Protein AF-A0A2T1A310-F1 (afdb_monomer_lite)

Sequence (152 aa):
MNAAGFGRITGWLLGAFLGAIVMINISQSLQFWELLLGIAGCSALGALAGHLIAPIVWRLVRPEVGASNPRPVPTRDLRPGQWLMMRDEGLSRAVQVTGLPEYVDGPLPSPTMEADQTISIPVSTGYPIVIPVDFEVTVIDLAEPVSFANTP

Radius of gyration: 24.57 Å; chains: 1; bounding box: 53×38×63 Å

Organism: NCBI:txid1629062

pLDDT: mean 83.12, std 13.18, range [35.59, 95.0]

Foldseek 3Di:
DDQLVVLLVVLLVVQLVVQLVVVVVVDVPDDPVNSVVSSNVSSNVRSVVRNVVRVVVCCVVPPDWDWDDWDWDFLQRDDFQWWFFDADPNDTDIKTQHDHWDWDQDDDDDPPDDRATWTWTQIPVRHTDIGGRRDITITIDTPDDDDDPDPD

Secondary structure (DSSP, 8-state):
--HHHHHHHHHHHHHHHHHHHHHHHH-TT--HHHHHHHHHHHHHHHHHHHHHHHHHHHHHHS----EEEEEEEEGGG--TTPEEEEEETTEEEEEEB-S--EEE--S---TTS----EEEE-BTTSS-EEEETT-EEEEEEESS--------

Structure (mmCIF, N/CA/C/O backbone):
data_AF-A0A2T1A310-F1
#
_entry.id   AF-A0A2T1A310-F1
#
loop_
_atom_site.group_PDB
_atom_site.id
_atom_site.type_symbol
_atom_site.label_atom_id
_atom_site.label_alt_id
_atom_site.label_comp_id
_atom_site.label_asym_id
_atom_site.label_entity_id
_atom_site.label_seq_id
_atom_site.pdbx_PDB_ins_code
_atom_site.Cartn_x
_atom_site.Cartn_y
_atom_site.Cartn_z
_atom_site.occupancy
_atom_site.B_iso_or_equiv
_atom_site.auth_seq_id
_atom_site.auth_comp_id
_atom_site.auth_asym_id
_atom_site.auth_atom_id
_atom_site.pdbx_PDB_model_num
ATOM 1 N N . MET A 1 1 ? -0.790 8.104 5.759 1.00 61.09 1 MET A N 1
ATOM 2 C CA . MET A 1 1 ? -1.369 7.597 7.029 1.00 61.09 1 MET A CA 1
ATOM 3 C C . MET A 1 1 ? -1.038 6.111 7.135 1.00 61.09 1 MET A C 1
ATOM 5 O O . MET A 1 1 ? -1.196 5.432 6.133 1.00 61.09 1 MET A O 1
ATOM 9 N N . ASN A 1 2 ? -0.511 5.614 8.261 1.00 76.06 2 ASN A N 1
ATOM 10 C CA . ASN A 1 2 ? -0.153 4.192 8.411 1.00 76.06 2 ASN A CA 1
ATOM 11 C C . ASN A 1 2 ? -1.376 3.338 8.811 1.00 76.06 2 ASN A C 1
ATOM 13 O O . ASN A 1 2 ? -2.351 3.864 9.354 1.00 76.06 2 ASN A O 1
ATOM 17 N N . ALA A 1 3 ? -1.320 2.025 8.562 1.00 79.50 3 ALA A N 1
ATOM 18 C CA . ALA A 1 3 ? -2.426 1.095 8.831 1.00 79.50 3 ALA A CA 1
ATOM 19 C C . ALA A 1 3 ? -2.918 1.157 10.287 1.00 79.50 3 ALA A C 1
ATOM 21 O O . ALA A 1 3 ? -4.117 1.167 10.553 1.00 79.50 3 ALA A O 1
ATOM 22 N N . ALA A 1 4 ? -1.987 1.288 11.232 1.00 79.81 4 ALA A N 1
ATOM 23 C CA . ALA A 1 4 ? -2.281 1.395 12.656 1.00 79.81 4 ALA A CA 1
ATOM 24 C C . ALA A 1 4 ? -3.026 2.697 13.024 1.00 79.81 4 ALA A C 1
ATOM 26 O O . ALA A 1 4 ? -3.897 2.695 13.894 1.00 79.81 4 ALA A O 1
ATOM 27 N N . GLY A 1 5 ? -2.703 3.814 12.361 1.00 82.50 5 GLY A N 1
ATOM 28 C CA . GLY A 1 5 ? -3.386 5.096 12.536 1.00 82.50 5 GLY A CA 1
ATOM 29 C C . GLY A 1 5 ? -4.800 5.085 11.957 1.00 82.50 5 GLY A C 1
ATOM 30 O O . GLY A 1 5 ? -5.730 5.543 12.619 1.00 82.50 5 GLY A O 1
ATOM 31 N N . PHE A 1 6 ? -4.975 4.492 10.772 1.00 86.25 6 PHE A N 1
ATOM 32 C CA . PHE A 1 6 ? -6.295 4.262 10.176 1.00 86.25 6 PHE A CA 1
ATOM 33 C C . PHE A 1 6 ? -7.166 3.354 11.059 1.00 86.25 6 PHE A C 1
ATOM 35 O O . PHE A 1 6 ? -8.316 3.687 11.353 1.00 86.25 6 PHE A O 1
ATOM 42 N N . GLY A 1 7 ? -6.595 2.246 11.541 1.00 86.75 7 GLY A N 1
ATOM 43 C CA . GLY A 1 7 ? -7.252 1.310 12.453 1.00 86.75 7 GLY A CA 1
ATOM 44 C C . GLY A 1 7 ? -7.724 1.956 13.746 1.00 86.75 7 GLY A C 1
ATOM 45 O O . GLY A 1 7 ? -8.833 1.704 14.201 1.00 86.75 7 GLY A O 1
ATOM 46 N N . ARG A 1 8 ? -6.916 2.852 14.318 1.00 88.94 8 ARG A N 1
ATOM 47 C CA . ARG A 1 8 ? -7.293 3.590 15.526 1.00 88.94 8 ARG A CA 1
ATOM 48 C C . ARG A 1 8 ? -8.503 4.500 15.297 1.00 88.94 8 ARG A C 1
ATOM 50 O O . ARG A 1 8 ? -9.399 4.517 16.131 1.00 88.94 8 ARG A O 1
ATOM 57 N N . ILE A 1 9 ? -8.538 5.248 14.189 1.00 89.94 9 ILE A N 1
ATOM 58 C CA . ILE A 1 9 ? -9.642 6.178 13.878 1.00 89.94 9 ILE A CA 1
ATOM 59 C C . ILE A 1 9 ? -10.937 5.406 13.611 1.00 89.94 9 ILE A C 1
ATOM 61 O O . ILE A 1 9 ? -11.978 5.710 14.190 1.00 89.94 9 ILE A O 1
ATOM 65 N N . THR A 1 10 ? -10.865 4.383 12.759 1.00 90.00 10 THR A N 1
ATOM 66 C CA . THR A 1 10 ? -12.020 3.531 12.442 1.00 90.00 10 THR A CA 1
ATOM 67 C C . THR A 1 10 ? -12.521 2.784 13.674 1.00 90.00 10 THR A C 1
ATOM 69 O O . THR A 1 10 ? -13.721 2.782 13.942 1.00 90.00 10 THR A O 1
ATOM 72 N N . GLY A 1 11 ? -11.609 2.232 14.475 1.00 91.56 11 GLY A N 1
ATOM 73 C CA . GLY A 1 11 ? -11.920 1.573 15.739 1.00 91.56 11 GLY A CA 1
ATOM 74 C C . GLY A 1 11 ? -12.566 2.504 16.765 1.00 91.56 11 GLY A C 1
ATOM 75 O O . GLY A 1 11 ? -13.517 2.101 17.429 1.00 91.56 11 GLY A O 1
ATOM 76 N N . TRP A 1 12 ? -12.112 3.758 16.862 1.00 92.88 12 TRP A N 1
ATOM 77 C CA . TRP A 1 12 ? -12.699 4.762 17.756 1.00 92.88 12 TRP A CA 1
ATOM 78 C C . TRP A 1 12 ? -14.170 5.040 17.420 1.00 92.88 12 TRP A C 1
ATOM 80 O O . TRP A 1 12 ? -15.028 4.989 18.306 1.00 92.88 12 TRP A O 1
ATOM 90 N N . LEU A 1 13 ? -14.470 5.269 16.135 1.00 93.50 13 LEU A N 1
ATOM 91 C CA . LEU A 1 13 ? -15.828 5.530 15.646 1.00 93.50 13 LEU A CA 1
ATOM 92 C C . LEU A 1 13 ? -16.735 4.306 15.798 1.00 93.50 13 LEU A C 1
ATOM 94 O O . LEU A 1 13 ? -17.849 4.417 16.310 1.00 93.50 13 LEU A O 1
ATOM 98 N N . LEU A 1 14 ? -16.250 3.132 15.388 1.00 94.12 14 LEU A N 1
ATOM 99 C CA . LEU A 1 14 ? -17.019 1.894 15.464 1.00 94.12 14 LEU A CA 1
ATOM 100 C C . LEU A 1 14 ? -17.301 1.501 16.919 1.00 94.12 14 LEU A C 1
ATOM 102 O O . LEU A 1 14 ? -18.423 1.123 17.242 1.00 94.12 14 LEU A O 1
ATOM 106 N N . GLY A 1 15 ? -16.312 1.640 17.805 1.00 94.06 15 GLY A N 1
ATOM 107 C CA . GLY A 1 15 ? -16.471 1.390 19.235 1.00 94.06 15 GLY A CA 1
ATOM 108 C C . GLY A 1 15 ? -17.495 2.323 19.883 1.00 94.06 15 GLY A C 1
ATOM 109 O O . GLY A 1 15 ? -18.321 1.862 20.665 1.00 94.06 15 GLY A O 1
ATOM 110 N N . ALA A 1 16 ? -17.505 3.610 19.518 1.00 93.19 16 ALA A N 1
ATOM 111 C CA . ALA A 1 16 ? -18.510 4.556 20.005 1.00 93.19 16 ALA A CA 1
ATOM 112 C C . ALA A 1 16 ? -19.924 4.184 19.527 1.00 93.19 16 ALA A C 1
ATOM 114 O O . ALA A 1 16 ? -20.863 4.165 20.321 1.00 93.19 16 ALA A O 1
ATOM 115 N N . PHE A 1 17 ? -20.066 3.847 18.241 1.00 95.00 17 PHE A N 1
ATOM 116 C CA . PHE A 1 17 ? -21.344 3.467 17.642 1.00 95.00 17 PHE A CA 1
ATOM 117 C C . PHE A 1 17 ? -21.911 2.177 18.250 1.00 95.00 17 PHE A C 1
ATOM 119 O O . PHE A 1 17 ? -23.053 2.155 18.706 1.00 95.00 17 PHE A O 1
ATOM 126 N N . LEU A 1 18 ? -21.098 1.118 18.319 1.00 93.06 18 LEU A N 1
ATOM 127 C CA . LEU A 1 18 ? -21.494 -0.150 18.932 1.00 93.06 18 LEU A CA 1
ATOM 128 C C . LEU A 1 18 ? -21.774 0.014 20.427 1.00 93.06 18 LEU A C 1
ATOM 130 O O . LEU A 1 18 ? -22.764 -0.521 20.918 1.00 93.06 18 LEU A O 1
ATOM 134 N N . GLY A 1 19 ? -20.953 0.793 21.136 1.00 91.38 19 GLY A N 1
ATOM 135 C CA . GLY A 1 19 ? -21.173 1.113 22.543 1.00 91.38 19 GLY A CA 1
ATOM 136 C C . GLY A 1 19 ? -22.516 1.798 22.775 1.00 91.38 19 GLY A C 1
ATOM 137 O O . GLY A 1 19 ? -23.257 1.396 23.667 1.00 91.38 19 GLY A O 1
ATOM 138 N N . ALA A 1 20 ? -22.881 2.770 21.935 1.00 91.00 20 ALA A N 1
ATOM 139 C CA . ALA A 1 20 ? -24.179 3.435 22.018 1.00 91.00 20 ALA A CA 1
ATOM 140 C C . ALA A 1 20 ? -25.341 2.452 21.803 1.00 91.00 20 ALA A C 1
ATOM 142 O O . ALA A 1 20 ? -26.280 2.435 22.598 1.00 91.00 20 ALA A O 1
ATOM 143 N N . ILE A 1 21 ? -25.257 1.592 20.779 1.00 92.00 21 ILE A N 1
ATOM 144 C CA . ILE A 1 21 ? -26.273 0.560 20.514 1.00 92.00 21 ILE A CA 1
ATOM 145 C C . ILE A 1 21 ? -26.415 -0.377 21.714 1.00 92.00 21 ILE A C 1
ATOM 147 O O . ILE A 1 21 ? -27.530 -0.613 22.177 1.00 92.00 21 ILE A O 1
ATOM 151 N N . VAL A 1 22 ? -25.304 -0.905 22.228 1.00 91.00 22 VAL A N 1
ATOM 152 C CA . VAL A 1 22 ? -25.304 -1.848 23.352 1.00 91.00 22 VAL A CA 1
ATOM 153 C C . VAL A 1 22 ? -25.910 -1.205 24.598 1.00 91.00 22 VAL A C 1
ATOM 155 O O . VAL A 1 22 ? -26.801 -1.790 25.205 1.00 91.00 22 VAL A O 1
ATOM 158 N N . MET A 1 23 ? -25.502 0.017 24.943 1.00 88.75 23 MET A N 1
ATOM 159 C CA . MET A 1 23 ? -26.000 0.722 26.128 1.00 88.75 23 MET A CA 1
ATOM 160 C C . MET A 1 23 ? -27.514 0.967 26.057 1.00 88.75 23 MET A C 1
ATOM 162 O O . MET A 1 23 ? -28.224 0.653 27.010 1.00 88.75 23 MET A O 1
ATOM 166 N N . ILE A 1 24 ? -28.028 1.428 24.910 1.00 87.75 24 ILE A N 1
ATOM 167 C CA . ILE A 1 24 ? -29.471 1.652 24.705 1.00 87.75 24 ILE A CA 1
ATOM 168 C C . ILE A 1 24 ? -30.272 0.344 24.823 1.00 87.75 24 ILE A C 1
ATOM 170 O O . ILE A 1 24 ? -31.408 0.355 25.295 1.00 87.75 24 ILE A O 1
ATOM 174 N N . ASN A 1 25 ? -29.690 -0.788 24.415 1.00 88.44 25 ASN A N 1
ATOM 175 C CA . ASN A 1 25 ? -30.343 -2.096 24.514 1.00 88.44 25 ASN A CA 1
ATOM 176 C C . ASN A 1 25 ? -30.278 -2.706 25.923 1.00 88.44 25 ASN A C 1
ATOM 178 O O . ASN A 1 25 ? -31.160 -3.482 26.279 1.00 88.44 25 ASN A O 1
ATOM 182 N N . ILE A 1 26 ? -29.261 -2.375 26.726 1.00 87.25 26 ILE A N 1
ATOM 183 C CA . ILE A 1 26 ? -29.116 -2.897 28.094 1.00 87.25 26 ILE A CA 1
ATOM 184 C C . ILE A 1 26 ? -30.106 -2.227 29.046 1.00 87.25 26 ILE A C 1
ATOM 186 O O . ILE A 1 26 ? -30.681 -2.897 29.904 1.00 87.25 26 ILE A O 1
ATOM 190 N N . SER A 1 27 ? -30.304 -0.912 28.930 1.00 83.25 27 SER A N 1
ATOM 191 C CA . SER A 1 27 ? -31.243 -0.202 29.794 1.00 83.25 27 SER A CA 1
ATOM 192 C C . SER A 1 27 ? -31.758 1.088 29.162 1.00 83.25 27 SER A C 1
ATOM 194 O O . SER A 1 27 ? -30.996 1.905 28.652 1.00 83.25 27 SER A O 1
ATOM 196 N N . GLN A 1 28 ? -33.071 1.304 29.277 1.00 77.94 28 GLN A N 1
ATOM 197 C CA . GLN A 1 28 ? -33.725 2.556 28.883 1.00 77.94 28 GLN A CA 1
ATOM 198 C C . GLN A 1 28 ? -33.617 3.655 29.951 1.00 77.94 28 GLN A C 1
ATOM 200 O O . GLN A 1 28 ? -33.994 4.794 29.693 1.00 77.94 28 GLN A O 1
ATOM 205 N N . SER A 1 29 ? -33.117 3.331 31.148 1.00 86.94 29 SER A N 1
ATOM 206 C CA . SER A 1 29 ? -33.039 4.256 32.284 1.00 86.94 29 SER A CA 1
ATOM 207 C C . SER A 1 29 ? -31.623 4.759 32.564 1.00 86.94 29 SER A C 1
ATOM 209 O O . SER A 1 29 ? -31.366 5.249 33.664 1.00 86.94 29 SER A O 1
ATOM 211 N N . LEU A 1 30 ? -30.693 4.595 31.619 1.00 84.12 30 LEU A N 1
ATOM 212 C CA . LEU A 1 30 ? -29.324 5.077 31.779 1.00 84.12 30 LEU A CA 1
ATOM 213 C C . LEU A 1 30 ? -29.311 6.592 31.948 1.00 84.12 30 LEU A C 1
ATOM 215 O O . LEU A 1 30 ? -29.897 7.333 31.154 1.00 84.12 30 LEU A O 1
ATOM 219 N N . GLN A 1 31 ? -28.596 7.056 32.966 1.00 92.12 31 GLN A N 1
ATOM 220 C CA . GLN A 1 31 ? -28.342 8.477 33.117 1.00 92.12 31 GLN A CA 1
ATOM 221 C C . GLN A 1 31 ? -27.385 8.952 32.023 1.00 92.12 31 GLN A C 1
ATOM 223 O O . GLN A 1 31 ? -26.536 8.204 31.533 1.00 92.12 31 GLN A O 1
ATOM 228 N N . PHE A 1 32 ? -27.480 10.235 31.672 1.00 88.81 32 PHE A N 1
ATOM 229 C CA . PHE A 1 32 ? -26.639 10.840 30.637 1.00 88.81 32 PHE A CA 1
ATOM 230 C C . PHE A 1 32 ? -25.140 10.546 30.835 1.00 88.81 32 PHE A C 1
ATOM 232 O O . PHE A 1 32 ? -24.450 10.178 29.886 1.00 88.81 32 PHE A O 1
ATOM 239 N N . TRP A 1 33 ? -24.641 10.651 32.070 1.00 91.81 33 TRP A N 1
ATOM 240 C CA . TRP A 1 33 ? -23.230 10.414 32.383 1.00 91.81 33 TRP A CA 1
ATOM 241 C C . TRP A 1 33 ? -22.808 8.951 32.237 1.00 91.81 33 TRP A C 1
ATOM 243 O O . TRP A 1 33 ? -21.697 8.687 31.787 1.00 91.81 33 TRP A O 1
ATOM 253 N N . GLU A 1 34 ? -23.687 8.004 32.560 1.00 90.56 34 GLU A N 1
ATOM 254 C CA . GLU A 1 34 ? -23.423 6.571 32.390 1.00 90.56 34 GLU A CA 1
ATOM 255 C C . GLU A 1 34 ? -23.336 6.216 30.906 1.00 90.56 34 GLU A C 1
ATOM 257 O O . GLU A 1 34 ? -22.423 5.509 30.482 1.00 90.56 34 GLU A O 1
ATOM 262 N N . LEU A 1 35 ? -24.244 6.775 30.102 1.00 90.06 35 LEU A N 1
ATOM 263 C CA . LEU A 1 35 ? -24.236 6.614 28.654 1.00 90.06 35 LEU A CA 1
ATOM 264 C C . LEU A 1 35 ? -22.967 7.220 28.036 1.00 90.06 35 LEU A C 1
ATOM 266 O O . LEU A 1 35 ? -22.304 6.567 27.231 1.00 90.06 35 LEU A O 1
ATOM 270 N N . LEU A 1 36 ? -22.582 8.430 28.455 1.00 91.94 36 LEU A N 1
ATOM 271 C CA . LEU A 1 36 ? -21.365 9.092 27.983 1.00 91.94 36 LEU A CA 1
ATOM 272 C C . LEU A 1 36 ? -20.105 8.284 28.327 1.00 91.94 36 LEU A C 1
ATOM 274 O O . LEU A 1 36 ? -19.269 8.051 27.454 1.00 91.94 36 LEU A O 1
ATOM 278 N N . LEU A 1 37 ? -19.974 7.834 29.579 1.00 93.69 37 LEU A N 1
ATOM 279 C CA . LEU A 1 37 ? -18.827 7.041 30.029 1.00 93.69 37 LEU A CA 1
ATOM 280 C C . LEU A 1 37 ? -18.774 5.674 29.340 1.00 93.69 37 LEU A C 1
ATOM 282 O O . LEU A 1 37 ? -17.695 5.238 28.940 1.00 93.69 37 LEU A O 1
ATOM 286 N N . GLY A 1 38 ? -19.923 5.024 29.138 1.00 92.31 38 GLY A N 1
ATOM 287 C CA . GLY A 1 38 ? -20.005 3.755 28.418 1.00 92.31 38 GLY A CA 1
ATOM 288 C C . GLY A 1 38 ? -19.578 3.884 26.957 1.00 92.31 38 GLY A C 1
ATOM 289 O O . GLY A 1 38 ? -18.759 3.093 26.485 1.00 92.31 38 GLY A O 1
ATOM 290 N N . ILE A 1 39 ? -20.057 4.915 26.253 1.00 93.12 39 ILE A N 1
ATOM 291 C CA . ILE A 1 39 ? -19.658 5.198 24.866 1.00 93.12 39 ILE A CA 1
ATOM 292 C C . ILE A 1 39 ? -18.165 5.526 24.793 1.00 93.12 39 ILE A C 1
ATOM 294 O O . ILE A 1 39 ? -17.464 4.972 23.947 1.00 93.12 39 ILE A O 1
ATOM 298 N N . ALA A 1 40 ? -17.657 6.375 25.690 1.00 93.56 40 ALA A N 1
ATOM 299 C CA . ALA A 1 40 ? -16.237 6.714 25.744 1.00 93.56 40 ALA A CA 1
ATOM 300 C C . ALA A 1 40 ? -15.361 5.474 25.998 1.00 93.56 40 ALA A C 1
ATOM 302 O O . ALA A 1 40 ? -14.348 5.285 25.322 1.00 93.56 40 ALA A O 1
ATOM 303 N N . GLY A 1 41 ? -15.780 4.591 26.911 1.00 94.31 41 GLY A N 1
ATOM 304 C CA . GLY A 1 41 ? -15.108 3.323 27.193 1.00 94.31 41 GLY A CA 1
ATOM 305 C C . GLY A 1 41 ? -15.090 2.385 25.984 1.00 94.31 41 GLY A C 1
ATOM 306 O O . GLY A 1 41 ? -14.026 1.910 25.584 1.00 94.31 41 GLY A O 1
ATOM 307 N N . CYS A 1 42 ? -16.242 2.171 25.343 1.00 94.38 42 CYS A N 1
ATOM 308 C CA . CYS A 1 42 ? -16.339 1.339 24.141 1.00 94.38 42 CYS A CA 1
ATOM 309 C C . CYS A 1 42 ? -15.524 1.920 22.979 1.00 94.38 42 CYS A C 1
ATOM 311 O O . CYS A 1 42 ? -14.897 1.181 22.224 1.00 94.38 42 CYS A O 1
ATOM 313 N N . SER A 1 43 ? -15.481 3.245 22.858 1.00 94.44 43 SER A N 1
ATOM 314 C CA . SER A 1 43 ? -14.689 3.949 21.854 1.00 94.44 43 SER A CA 1
ATOM 315 C C . SER A 1 43 ? -13.181 3.776 22.073 1.00 94.44 43 SER A C 1
ATOM 317 O O . SER A 1 43 ? -12.451 3.478 21.126 1.00 94.44 43 SER A O 1
ATOM 319 N N . ALA A 1 44 ? -12.704 3.867 23.318 1.00 94.62 44 ALA A N 1
ATOM 320 C CA . ALA A 1 44 ? -11.305 3.609 23.656 1.00 94.62 44 ALA A CA 1
ATOM 321 C C . ALA A 1 44 ? -10.909 2.145 23.391 1.00 94.62 44 ALA A C 1
ATOM 323 O O . ALA A 1 44 ? -9.866 1.886 22.787 1.00 94.62 44 ALA A O 1
ATOM 324 N N . LEU A 1 45 ? -11.765 1.191 23.779 1.00 93.94 45 LEU A N 1
ATOM 325 C CA . LEU A 1 45 ? -11.557 -0.232 23.499 1.00 93.94 45 LEU A CA 1
ATOM 326 C C . LEU A 1 45 ? -11.552 -0.518 21.994 1.00 93.94 45 LEU A C 1
ATOM 328 O O . LEU A 1 45 ? -10.675 -1.228 21.505 1.00 93.94 45 LEU A O 1
ATOM 332 N N . GLY A 1 46 ? -12.482 0.079 21.247 1.00 93.38 46 GLY A N 1
ATOM 333 C CA . GLY A 1 46 ? -12.539 -0.024 19.793 1.00 93.38 46 GLY A CA 1
ATOM 334 C C . GLY A 1 46 ? -11.284 0.535 19.126 1.00 93.38 46 GLY A C 1
ATOM 335 O O . GLY A 1 46 ? -10.729 -0.101 18.235 1.00 93.38 46 GLY A O 1
ATOM 336 N N . ALA A 1 47 ? -10.777 1.679 19.590 1.00 93.56 47 ALA A N 1
ATOM 337 C CA . ALA A 1 47 ? -9.537 2.271 19.091 1.00 93.56 47 ALA A CA 1
ATOM 338 C C . ALA A 1 47 ? -8.317 1.367 19.340 1.00 93.56 47 ALA A C 1
ATOM 340 O O . ALA A 1 47 ? -7.471 1.224 18.453 1.00 93.56 47 ALA A O 1
ATOM 341 N N . LEU A 1 48 ? -8.238 0.734 20.517 1.00 93.25 48 LEU A N 1
ATOM 342 C CA . LEU A 1 48 ? -7.190 -0.233 20.851 1.00 93.25 48 LEU A CA 1
ATOM 343 C C . LEU A 1 48 ? -7.283 -1.476 19.955 1.00 93.25 48 LEU A C 1
ATOM 345 O O . LEU A 1 48 ? -6.297 -1.858 19.328 1.00 93.25 48 LEU A O 1
ATOM 349 N N . ALA A 1 49 ? -8.473 -2.072 19.844 1.00 92.12 49 ALA A N 1
ATOM 350 C CA . ALA A 1 49 ? -8.705 -3.235 18.993 1.00 92.12 49 ALA A CA 1
ATOM 351 C C . ALA A 1 49 ? -8.376 -2.925 17.524 1.00 92.12 49 ALA A C 1
ATOM 353 O O . ALA A 1 49 ? -7.646 -3.674 16.880 1.00 92.12 49 ALA A O 1
ATOM 354 N N . GLY A 1 50 ? -8.834 -1.782 17.011 1.00 90.62 50 GLY A N 1
ATOM 355 C CA . GLY A 1 50 ? -8.543 -1.325 15.656 1.00 90.62 50 GLY A CA 1
ATOM 356 C C . GLY A 1 50 ? -7.052 -1.085 15.415 1.00 90.62 50 GLY A C 1
ATOM 357 O O . GLY A 1 50 ? -6.538 -1.465 14.368 1.00 90.62 50 GLY A O 1
ATOM 358 N N . HIS A 1 51 ? -6.324 -0.530 16.387 1.00 91.19 51 HIS A N 1
ATOM 359 C CA . HIS A 1 51 ? -4.872 -0.356 16.296 1.00 91.19 51 HIS A CA 1
ATOM 360 C C . HIS A 1 51 ? -4.121 -1.690 16.159 1.00 91.19 51 HIS A C 1
ATOM 362 O O . HIS A 1 51 ? -3.145 -1.762 15.414 1.00 91.19 51 HIS A O 1
ATOM 368 N N . LEU A 1 52 ? -4.583 -2.738 16.848 1.00 90.81 52 LEU A N 1
ATOM 369 C CA . LEU A 1 52 ? -3.956 -4.062 16.838 1.00 90.81 52 LEU A CA 1
ATOM 370 C C . LEU A 1 52 ? -4.355 -4.896 15.613 1.00 90.81 52 LEU A C 1
ATOM 372 O O . LEU A 1 52 ? -3.516 -5.573 15.024 1.00 90.81 52 LEU A O 1
ATOM 376 N N . ILE A 1 53 ? -5.628 -4.837 15.214 1.00 89.62 53 ILE A N 1
ATOM 377 C CA . ILE A 1 53 ? -6.187 -5.676 14.146 1.00 89.62 53 ILE A CA 1
ATOM 378 C C . ILE A 1 53 ? -5.922 -5.074 12.765 1.00 89.62 53 ILE A C 1
ATOM 380 O O . ILE A 1 53 ? -5.614 -5.810 11.828 1.00 89.62 53 ILE A O 1
ATOM 384 N N . ALA A 1 54 ? -6.006 -3.749 12.610 1.00 87.38 54 ALA A N 1
ATOM 385 C CA . ALA A 1 54 ? -5.880 -3.128 11.294 1.00 87.38 54 ALA A CA 1
ATOM 386 C C . ALA A 1 54 ? -4.544 -3.421 10.600 1.00 87.38 54 ALA A C 1
ATOM 388 O O . ALA A 1 54 ? -4.596 -3.703 9.411 1.00 87.38 54 ALA A O 1
ATOM 389 N N . PRO A 1 55 ? -3.369 -3.437 11.262 1.00 83.44 55 PRO A N 1
ATOM 390 C CA . PRO A 1 55 ? -2.122 -3.840 10.609 1.00 83.44 55 PRO A CA 1
ATOM 391 C C . PRO A 1 55 ? -2.153 -5.278 10.082 1.00 83.44 55 PRO A C 1
ATOM 393 O O . PRO A 1 55 ? -1.606 -5.549 9.017 1.00 83.44 55 PRO A O 1
ATOM 396 N N . ILE A 1 56 ? -2.809 -6.194 10.800 1.00 86.88 56 ILE A N 1
ATOM 397 C CA . ILE A 1 56 ? -2.936 -7.601 10.399 1.00 86.88 56 ILE A CA 1
ATOM 398 C C . ILE A 1 56 ? -3.807 -7.695 9.147 1.00 86.88 56 ILE A C 1
ATOM 400 O O . ILE A 1 56 ? -3.390 -8.263 8.142 1.00 86.88 56 ILE A O 1
ATOM 404 N N . VAL A 1 57 ? -4.988 -7.073 9.181 1.00 85.62 57 VAL A N 1
ATOM 405 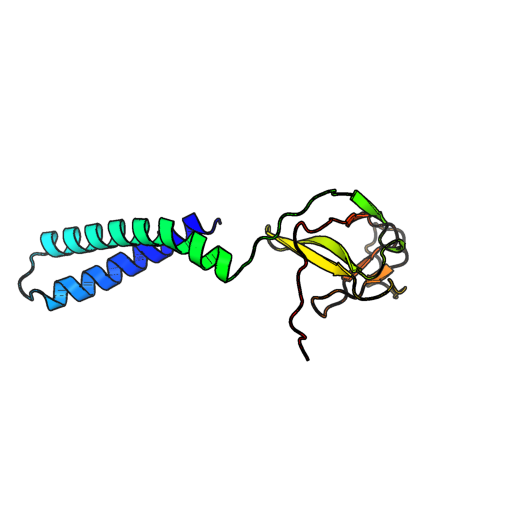C CA . VAL A 1 57 ? -5.901 -7.021 8.029 1.00 85.62 57 VAL A CA 1
ATOM 406 C C . VAL A 1 57 ? -5.245 -6.306 6.850 1.00 85.62 57 VAL A C 1
ATOM 408 O O . VAL A 1 57 ? -5.357 -6.751 5.712 1.00 85.62 57 VAL A O 1
ATOM 411 N N . TRP A 1 58 ? -4.505 -5.230 7.111 1.00 82.62 58 TRP A N 1
ATOM 412 C CA . TRP A 1 58 ? -3.805 -4.475 6.081 1.00 82.62 58 TRP A CA 1
ATOM 413 C C . TRP A 1 58 ? -2.760 -5.323 5.367 1.00 82.62 58 TRP A C 1
ATOM 415 O O . TRP A 1 58 ? -2.699 -5.265 4.149 1.00 82.62 58 TRP A O 1
ATOM 425 N N . ARG A 1 59 ? -2.005 -6.162 6.087 1.00 80.69 59 ARG A N 1
ATOM 426 C CA . ARG A 1 59 ? -1.055 -7.108 5.477 1.00 80.69 59 ARG A CA 1
ATOM 427 C C . ARG A 1 59 ? -1.738 -8.171 4.617 1.00 80.69 59 ARG A C 1
ATOM 429 O O . ARG A 1 59 ? -1.152 -8.605 3.634 1.00 80.69 59 ARG A O 1
ATOM 436 N N . LEU A 1 60 ? -2.962 -8.576 4.964 1.00 80.44 60 LEU A N 1
ATOM 437 C CA . LEU A 1 60 ? -3.745 -9.523 4.160 1.00 80.44 60 LEU A CA 1
ATOM 438 C C . LEU A 1 60 ? -4.272 -8.886 2.867 1.00 80.44 60 LEU A C 1
ATOM 440 O O . LEU A 1 60 ? -4.283 -9.530 1.825 1.00 80.44 60 LEU A O 1
ATOM 444 N N . VAL A 1 61 ? -4.713 -7.627 2.931 1.00 79.44 61 VAL A N 1
ATOM 445 C CA . VAL A 1 61 ? -5.297 -6.913 1.779 1.00 79.44 61 VAL A CA 1
ATOM 446 C C . VAL A 1 61 ? -4.223 -6.276 0.893 1.00 79.44 61 VAL A C 1
ATOM 448 O O . VAL A 1 61 ? -4.390 -6.180 -0.320 1.00 79.44 61 VAL A O 1
ATOM 451 N N . ARG A 1 62 ? -3.123 -5.818 1.491 1.00 75.12 62 ARG A N 1
ATOM 452 C CA . ARG A 1 62 ? -1.976 -5.201 0.821 1.00 75.12 62 ARG A CA 1
ATOM 453 C C . ARG A 1 62 ? -0.695 -5.898 1.276 1.00 75.12 62 ARG A C 1
ATOM 455 O O . ARG A 1 62 ? -0.050 -5.419 2.211 1.00 75.12 62 ARG A O 1
ATOM 462 N N . PRO A 1 63 ? -0.330 -7.014 0.627 1.00 74.00 63 PRO A N 1
ATOM 463 C CA . PRO A 1 63 ? 0.931 -7.684 0.894 1.00 74.00 63 PRO A CA 1
ATOM 464 C C . PRO A 1 63 ? 2.089 -6.717 0.647 1.00 74.00 63 PRO A C 1
ATOM 466 O O . PRO A 1 63 ? 2.224 -6.146 -0.436 1.00 74.00 63 PRO A O 1
ATOM 469 N N . GLU A 1 64 ? 2.912 -6.513 1.669 1.00 79.44 64 GLU A N 1
ATOM 470 C CA . GLU A 1 64 ? 4.168 -5.785 1.544 1.00 79.44 64 GLU A CA 1
ATOM 471 C C . GLU A 1 64 ? 5.259 -6.806 1.236 1.00 79.44 64 GLU A C 1
ATOM 473 O O . GLU A 1 64 ? 5.540 -7.682 2.053 1.00 79.44 64 GLU A O 1
ATOM 478 N N . VAL A 1 65 ? 5.859 -6.704 0.053 1.00 82.38 65 VAL A N 1
ATOM 479 C CA . VAL A 1 65 ? 6.984 -7.553 -0.344 1.00 82.38 65 VAL A CA 1
ATOM 480 C C . VAL A 1 65 ? 8.262 -6.753 -0.160 1.00 82.38 65 VAL A C 1
ATOM 482 O O . VAL A 1 65 ? 8.371 -5.622 -0.640 1.00 82.38 65 VAL A O 1
ATOM 485 N N . GLY A 1 66 ? 9.226 -7.330 0.556 1.00 83.12 66 GLY A N 1
ATOM 486 C CA . GLY A 1 66 ? 10.538 -6.717 0.722 1.00 83.12 66 GLY A CA 1
ATOM 487 C C . GLY A 1 66 ? 11.201 -6.484 -0.635 1.00 83.12 66 GLY A C 1
ATOM 488 O O . GLY A 1 66 ? 11.158 -7.351 -1.504 1.00 83.12 66 GLY A O 1
ATOM 489 N N . ALA A 1 67 ? 11.820 -5.320 -0.805 1.00 86.81 67 ALA A N 1
ATOM 490 C CA . ALA A 1 67 ? 12.599 -4.978 -1.988 1.00 86.81 67 ALA A CA 1
ATOM 491 C C . ALA A 1 67 ? 14.068 -4.786 -1.601 1.00 86.81 67 ALA A C 1
ATOM 493 O O . ALA A 1 67 ? 14.367 -4.196 -0.559 1.00 86.81 67 ALA A O 1
ATOM 494 N N . SER A 1 68 ? 14.982 -5.266 -2.436 1.00 88.81 68 SER A N 1
ATOM 495 C CA . SER A 1 68 ? 16.428 -5.138 -2.251 1.00 88.81 68 SER A CA 1
ATOM 496 C C . SER A 1 68 ? 17.114 -4.666 -3.538 1.00 88.81 68 SER A C 1
ATOM 498 O O . SER A 1 68 ? 16.483 -4.540 -4.589 1.00 88.81 68 SER A O 1
ATOM 500 N N . ASN A 1 69 ? 18.407 -4.347 -3.428 1.00 90.12 69 ASN A N 1
ATOM 501 C CA . ASN A 1 69 ? 19.280 -3.948 -4.539 1.00 90.12 69 ASN A CA 1
ATOM 502 C C . ASN A 1 69 ? 18.711 -2.836 -5.449 1.00 90.12 69 ASN A C 1
ATOM 504 O O . ASN A 1 69 ? 18.640 -3.029 -6.668 1.00 90.12 69 ASN A O 1
ATOM 508 N N . PRO A 1 70 ? 18.314 -1.671 -4.893 1.00 91.62 70 PRO A N 1
ATOM 509 C CA . PRO A 1 70 ? 17.851 -0.564 -5.715 1.00 91.62 70 PRO A CA 1
ATOM 510 C C . PRO A 1 70 ? 18.990 -0.088 -6.617 1.00 91.62 70 PRO A C 1
ATOM 512 O O . PRO A 1 70 ? 20.069 0.263 -6.136 1.00 91.62 70 PRO A O 1
ATOM 515 N N . ARG A 1 71 ? 18.746 -0.071 -7.925 1.00 92.69 71 ARG A N 1
ATOM 516 C CA . ARG A 1 71 ? 19.710 0.402 -8.920 1.00 92.69 71 ARG A CA 1
ATOM 517 C C . ARG A 1 71 ? 19.029 1.328 -9.928 1.00 92.69 71 ARG A C 1
ATOM 519 O O . ARG A 1 71 ? 17.928 0.997 -10.377 1.00 92.69 71 ARG A O 1
ATOM 526 N N . PRO A 1 72 ? 19.649 2.464 -10.284 1.00 92.44 72 PRO A N 1
ATOM 527 C CA . PRO A 1 72 ? 19.167 3.288 -11.379 1.00 92.44 72 PRO A CA 1
ATOM 528 C C . PRO A 1 72 ? 19.418 2.555 -12.698 1.00 92.44 72 PRO A C 1
ATOM 530 O O . PRO A 1 72 ? 20.500 2.005 -12.920 1.00 92.44 72 PRO A O 1
ATOM 533 N N . VAL A 1 73 ? 18.403 2.504 -13.553 1.00 90.94 73 VAL A N 1
ATOM 534 C CA . VAL A 1 73 ? 18.494 1.940 -14.901 1.00 90.94 73 VAL A CA 1
ATOM 535 C C . VAL A 1 73 ? 17.832 2.922 -15.866 1.00 90.94 73 VAL A C 1
ATOM 537 O O . VAL A 1 73 ? 16.697 3.333 -15.605 1.00 90.94 73 VAL A O 1
ATOM 540 N N . PRO A 1 74 ? 18.506 3.307 -16.964 1.00 89.31 74 PRO A N 1
ATOM 541 C CA . PRO A 1 74 ? 17.880 4.083 -18.026 1.00 89.31 74 PRO A CA 1
ATOM 542 C C . PRO A 1 74 ? 16.669 3.343 -18.586 1.00 89.31 74 PRO A C 1
ATOM 544 O O . PRO A 1 74 ? 16.703 2.126 -18.780 1.00 89.31 74 PRO A O 1
ATOM 547 N N . THR A 1 75 ? 15.595 4.063 -18.880 1.00 87.06 75 THR A N 1
ATOM 548 C CA . THR A 1 75 ? 14.328 3.461 -19.318 1.00 87.06 75 THR A CA 1
ATOM 549 C C . THR A 1 75 ? 14.464 2.635 -20.596 1.00 87.06 75 THR A C 1
ATOM 551 O O . THR A 1 75 ? 13.820 1.594 -20.716 1.00 87.06 75 THR A O 1
ATOM 554 N N . ARG A 1 76 ? 15.360 3.019 -21.513 1.00 85.88 76 ARG A N 1
ATOM 555 C CA . ARG A 1 76 ? 15.678 2.238 -22.725 1.00 85.88 76 ARG A CA 1
ATOM 556 C C . ARG A 1 76 ? 16.308 0.870 -22.463 1.00 85.88 76 ARG A C 1
ATOM 558 O O . ARG A 1 76 ? 16.185 -0.027 -23.288 1.00 85.88 76 ARG A O 1
ATOM 565 N N . ASP A 1 77 ? 16.986 0.718 -21.328 1.00 90.38 77 ASP A N 1
ATOM 566 C CA . ASP A 1 77 ? 17.722 -0.497 -20.970 1.00 90.38 77 ASP A CA 1
ATOM 567 C C . ASP A 1 77 ? 16.860 -1.473 -20.153 1.00 90.38 77 ASP A C 1
ATOM 569 O O . ASP A 1 77 ? 17.334 -2.534 -19.722 1.00 90.38 77 ASP A O 1
ATOM 573 N N . LEU A 1 78 ? 15.584 -1.129 -19.941 1.00 91.25 78 LEU A N 1
ATOM 574 C CA . LEU A 1 78 ? 14.634 -1.973 -19.238 1.00 91.25 78 LEU A CA 1
ATOM 575 C C . LEU A 1 78 ? 14.337 -3.253 -20.005 1.00 91.25 78 LEU A C 1
ATOM 577 O O . LEU A 1 78 ? 14.199 -3.284 -21.228 1.00 91.25 78 LEU A O 1
ATOM 581 N N . ARG A 1 79 ? 14.205 -4.337 -19.245 1.00 92.50 79 ARG A N 1
ATOM 582 C CA . ARG A 1 79 ? 13.944 -5.674 -19.771 1.00 92.50 79 ARG A CA 1
ATOM 583 C C . ARG A 1 79 ? 12.680 -6.262 -19.154 1.00 92.50 79 ARG A C 1
ATOM 585 O O . ARG A 1 79 ? 12.433 -6.039 -17.965 1.00 92.50 79 ARG A O 1
ATOM 592 N N . PRO A 1 80 ? 11.932 -7.083 -19.914 1.00 92.12 80 PRO A N 1
ATOM 593 C CA . PRO A 1 80 ? 10.833 -7.866 -19.370 1.00 92.12 80 PRO A CA 1
ATOM 594 C C . PRO A 1 80 ? 11.258 -8.648 -18.124 1.00 92.12 80 PRO A C 1
ATOM 596 O O . PRO A 1 80 ? 12.349 -9.219 -18.067 1.00 92.12 80 PRO A O 1
ATOM 599 N N . GLY A 1 81 ? 10.389 -8.659 -17.119 1.00 89.62 81 GLY A N 1
ATOM 600 C CA . GLY A 1 81 ? 10.601 -9.325 -15.839 1.00 89.62 81 GLY A CA 1
ATOM 601 C C . GLY A 1 81 ? 11.229 -8.452 -14.749 1.00 89.62 81 GLY A C 1
ATOM 602 O O . GLY A 1 81 ? 11.159 -8.833 -13.580 1.00 89.62 81 GLY A O 1
ATOM 603 N N . GLN A 1 82 ? 11.798 -7.289 -15.086 1.00 92.62 82 GLN A N 1
ATOM 604 C CA . GLN A 1 82 ? 12.352 -6.361 -14.095 1.00 92.62 82 GLN A CA 1
ATOM 605 C C . GLN A 1 82 ? 11.251 -5.669 -13.287 1.00 92.62 82 GLN A C 1
ATOM 607 O O . GLN A 1 82 ? 10.182 -5.363 -13.813 1.00 92.62 82 GLN A O 1
ATOM 612 N N . TRP A 1 83 ? 11.529 -5.394 -12.013 1.00 92.69 83 TRP A N 1
ATOM 613 C CA . TRP A 1 83 ? 10.608 -4.699 -11.120 1.00 92.69 83 TRP A CA 1
ATOM 614 C C . TRP A 1 83 ? 11.026 -3.249 -10.935 1.00 92.69 83 TRP A C 1
ATOM 616 O O . TRP A 1 83 ? 12.150 -2.966 -10.532 1.00 92.69 83 TRP A O 1
ATOM 626 N N . LEU A 1 84 ? 10.107 -2.335 -11.210 1.00 91.56 84 LEU A N 1
ATOM 627 C CA . LEU A 1 84 ? 10.284 -0.899 -11.065 1.00 91.56 84 LEU A CA 1
ATOM 628 C C . LEU A 1 84 ? 9.655 -0.442 -9.760 1.00 91.56 84 LEU A C 1
ATOM 630 O O . LEU A 1 84 ? 8.490 -0.743 -9.494 1.00 91.56 84 LEU A O 1
ATOM 634 N N . MET A 1 85 ? 10.395 0.329 -8.972 1.00 89.62 85 MET A N 1
ATOM 635 C CA . MET A 1 85 ? 9.830 1.041 -7.835 1.00 89.62 85 MET A CA 1
AT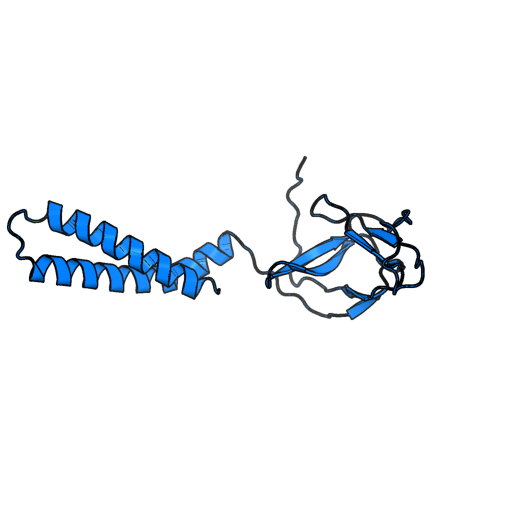OM 636 C C . MET A 1 85 ? 9.209 2.354 -8.316 1.00 89.62 85 MET A C 1
ATOM 638 O O . MET A 1 85 ? 9.915 3.278 -8.715 1.00 89.62 85 MET A O 1
ATOM 642 N N . MET A 1 86 ? 7.887 2.453 -8.229 1.00 83.38 86 MET A N 1
ATOM 643 C CA . MET A 1 86 ? 7.130 3.673 -8.487 1.00 83.38 86 MET A CA 1
ATOM 644 C C . MET A 1 86 ? 6.650 4.300 -7.188 1.00 83.38 86 MET A C 1
ATOM 646 O O . MET A 1 86 ? 6.387 3.611 -6.202 1.00 83.38 86 MET A O 1
ATOM 650 N N . ARG A 1 87 ? 6.498 5.624 -7.191 1.00 78.75 87 ARG A N 1
ATOM 651 C CA . ARG A 1 87 ? 5.904 6.362 -6.079 1.00 78.75 87 ARG A CA 1
ATOM 652 C C . ARG A 1 87 ? 4.599 6.988 -6.543 1.00 78.75 87 ARG A C 1
ATOM 654 O O . ARG A 1 87 ? 4.617 7.886 -7.373 1.00 78.75 87 ARG A O 1
ATOM 661 N N . ASP A 1 88 ? 3.495 6.520 -5.982 1.00 70.81 88 ASP A N 1
ATOM 662 C CA . ASP A 1 88 ? 2.141 6.952 -6.319 1.00 70.81 88 ASP A CA 1
ATOM 663 C C . ASP A 1 88 ? 1.407 7.376 -5.041 1.00 70.81 88 ASP A C 1
ATOM 665 O O . ASP A 1 88 ? 1.340 6.609 -4.079 1.00 70.81 88 ASP A O 1
ATOM 669 N N . GLU A 1 89 ? 0.932 8.623 -4.987 1.00 62.94 89 GLU A N 1
ATOM 670 C CA . GLU A 1 89 ? 0.237 9.214 -3.825 1.00 62.94 89 GLU A CA 1
ATOM 671 C C . GLU A 1 89 ? 0.968 9.034 -2.474 1.00 62.94 89 GLU A C 1
ATOM 673 O O . GLU A 1 89 ? 0.372 8.851 -1.411 1.00 62.94 89 GLU A O 1
ATOM 678 N N . GLY A 1 90 ? 2.305 9.067 -2.498 1.00 63.25 90 GLY A N 1
ATOM 679 C CA . GLY A 1 90 ? 3.133 8.870 -1.304 1.00 63.25 90 GLY A CA 1
ATOM 680 C C . GLY A 1 90 ? 3.299 7.408 -0.871 1.00 63.25 90 GLY A C 1
ATOM 681 O O . GLY A 1 90 ? 3.952 7.161 0.143 1.00 63.25 90 GLY A O 1
ATOM 682 N N . LEU A 1 91 ? 2.773 6.453 -1.640 1.00 65.94 91 LEU A N 1
ATOM 683 C CA . LEU A 1 91 ? 3.004 5.020 -1.488 1.00 65.94 91 LEU A CA 1
ATOM 684 C C . LEU A 1 91 ? 4.034 4.537 -2.511 1.00 65.94 91 LEU A C 1
ATOM 686 O O . LEU A 1 91 ? 3.935 4.831 -3.700 1.00 65.94 91 LEU A O 1
ATOM 690 N N . SER A 1 92 ? 5.006 3.759 -2.047 1.00 81.25 92 SER A N 1
ATOM 691 C CA . SER A 1 92 ? 5.931 3.047 -2.925 1.00 81.25 92 SER A CA 1
ATOM 692 C C . SER A 1 92 ? 5.271 1.757 -3.409 1.00 81.25 92 SER A C 1
ATOM 694 O O . SER A 1 92 ? 4.777 0.976 -2.594 1.00 81.25 92 SER A O 1
ATOM 696 N N . ARG A 1 93 ? 5.231 1.537 -4.721 1.00 83.75 93 ARG A N 1
ATOM 697 C CA . ARG A 1 93 ? 4.663 0.341 -5.352 1.00 83.75 93 ARG A CA 1
ATOM 698 C C . ARG A 1 93 ? 5.661 -0.242 -6.336 1.00 83.75 93 ARG A C 1
ATOM 700 O O . ARG A 1 93 ? 6.249 0.492 -7.122 1.00 83.75 93 ARG A O 1
ATOM 707 N N . ALA A 1 94 ? 5.810 -1.559 -6.312 1.00 88.25 94 ALA A N 1
ATOM 708 C CA . ALA A 1 94 ? 6.577 -2.279 -7.313 1.00 88.25 94 ALA A CA 1
ATOM 709 C C . ALA A 1 94 ? 5.668 -2.650 -8.495 1.00 88.25 94 ALA A C 1
ATOM 711 O O . ALA A 1 94 ? 4.589 -3.206 -8.285 1.00 88.25 94 ALA A O 1
ATOM 712 N N . VAL A 1 95 ? 6.098 -2.370 -9.723 1.00 90.12 95 VAL A N 1
ATOM 713 C CA . VAL A 1 95 ? 5.424 -2.813 -10.956 1.00 90.12 95 VAL A CA 1
ATOM 714 C C . VAL A 1 95 ? 6.400 -3.601 -11.813 1.00 90.12 95 VAL A C 1
ATOM 716 O O . VAL A 1 95 ? 7.577 -3.254 -11.875 1.00 90.12 95 VAL A O 1
ATOM 719 N N . GLN A 1 96 ? 5.943 -4.672 -12.455 1.00 92.44 96 GLN A N 1
ATOM 720 C CA . GLN A 1 96 ? 6.816 -5.480 -13.301 1.00 92.44 96 GLN A CA 1
ATOM 721 C C . GLN A 1 96 ? 6.742 -4.993 -14.746 1.00 92.44 96 GLN A C 1
ATOM 723 O O . GLN A 1 96 ? 5.649 -4.762 -15.256 1.00 92.44 96 GLN A O 1
ATOM 728 N N . VAL A 1 97 ? 7.888 -4.883 -15.411 1.00 92.31 97 VAL A N 1
ATOM 729 C CA . VAL A 1 97 ? 7.986 -4.676 -16.859 1.00 92.31 97 VAL A CA 1
ATOM 730 C C . VAL A 1 97 ? 7.540 -5.954 -17.568 1.00 92.31 97 VAL A C 1
ATOM 732 O O . VAL A 1 97 ? 8.129 -7.015 -17.360 1.00 92.31 97 VAL A O 1
ATOM 735 N N . THR A 1 98 ? 6.501 -5.877 -18.395 1.00 91.62 98 THR A N 1
ATOM 736 C CA . THR A 1 98 ? 5.930 -7.041 -19.097 1.00 91.62 98 THR A CA 1
ATOM 737 C C . THR A 1 98 ? 6.409 -7.159 -20.540 1.00 91.62 98 THR A C 1
ATOM 739 O O . THR A 1 98 ? 6.428 -8.261 -21.081 1.00 91.62 98 THR A O 1
ATOM 742 N N . GLY A 1 99 ? 6.840 -6.054 -21.149 1.00 89.75 99 GLY A N 1
ATOM 743 C CA . GLY A 1 99 ? 7.294 -5.992 -22.539 1.00 89.75 99 GLY A CA 1
ATOM 744 C C . GLY A 1 99 ? 8.565 -5.166 -22.708 1.00 89.75 99 GLY A C 1
ATOM 745 O O . GLY A 1 99 ? 9.070 -4.577 -21.754 1.00 89.75 99 GLY A O 1
ATOM 746 N N . LEU A 1 100 ? 9.109 -5.159 -23.924 1.00 91.00 100 LEU A N 1
ATOM 747 C CA . LEU A 1 100 ? 10.229 -4.281 -24.254 1.00 91.00 100 LEU A CA 1
ATOM 748 C C . LEU A 1 100 ? 9.734 -2.829 -24.354 1.00 91.00 100 LEU A C 1
ATOM 750 O O . LEU A 1 100 ? 8.596 -2.620 -24.775 1.00 91.00 100 LEU A O 1
ATOM 754 N N . PRO A 1 101 ? 10.557 -1.837 -23.979 1.00 89.19 101 PRO A N 1
ATOM 755 C CA . PRO A 1 101 ? 10.223 -0.443 -24.219 1.00 89.19 101 PRO A CA 1
ATOM 756 C C . PRO A 1 101 ? 10.103 -0.155 -25.719 1.00 89.19 101 PRO A C 1
ATOM 758 O O . PRO A 1 101 ? 10.970 -0.545 -26.503 1.00 89.19 101 PRO A O 1
ATOM 761 N N . GLU A 1 102 ? 9.048 0.551 -26.110 1.00 88.38 102 GLU A N 1
ATOM 762 C CA . GLU A 1 102 ? 8.786 0.935 -27.498 1.00 88.38 102 GLU A CA 1
ATOM 763 C C . GLU A 1 102 ? 8.822 2.452 -27.638 1.00 88.38 102 GLU A C 1
ATOM 765 O O . GLU A 1 102 ? 8.256 3.170 -26.817 1.00 88.38 102 GLU A O 1
ATOM 770 N N . TYR A 1 103 ? 9.469 2.955 -28.687 1.00 85.81 103 TYR A N 1
ATOM 771 C CA . TYR A 1 103 ? 9.462 4.384 -28.979 1.00 85.81 103 TYR A CA 1
ATOM 772 C C . TYR A 1 103 ? 8.059 4.840 -29.366 1.00 85.81 103 TYR A C 1
ATOM 774 O O . TYR A 1 103 ? 7.422 4.249 -30.238 1.00 85.81 103 TYR A O 1
ATOM 782 N N . VAL A 1 104 ? 7.599 5.911 -28.730 1.00 83.25 104 VAL A N 1
ATOM 783 C CA . VAL A 1 104 ? 6.309 6.532 -29.016 1.00 83.25 104 VAL A CA 1
ATOM 784 C C . VAL A 1 104 ? 6.486 8.028 -29.197 1.00 83.25 104 VAL A C 1
ATOM 786 O O . VAL A 1 104 ? 7.343 8.652 -28.566 1.00 83.25 104 VAL A O 1
ATOM 789 N N . ASP A 1 105 ? 5.642 8.610 -30.041 1.00 73.12 105 ASP A N 1
ATOM 790 C CA . ASP A 1 105 ? 5.545 10.058 -30.141 1.00 73.12 105 ASP A CA 1
ATOM 791 C C . ASP A 1 105 ? 5.015 10.588 -28.803 1.00 73.12 105 ASP A C 1
ATOM 793 O O . ASP A 1 105 ? 3.884 10.303 -28.397 1.00 73.12 105 ASP A O 1
ATOM 797 N N . GLY A 1 106 ? 5.878 11.289 -28.067 1.00 62.12 106 GLY A N 1
ATOM 798 C CA . GLY A 1 106 ? 5.549 11.802 -26.744 1.00 62.12 106 GLY A CA 1
ATOM 799 C C . GLY A 1 106 ? 4.400 12.816 -26.791 1.00 62.12 106 GLY A C 1
ATOM 800 O O . GLY A 1 106 ? 4.186 13.476 -27.814 1.00 62.12 106 GLY A O 1
ATOM 801 N N . PRO A 1 107 ? 3.657 13.003 -25.684 1.00 57.88 107 PRO A N 1
ATOM 802 C CA . PRO A 1 107 ? 2.812 14.182 -25.551 1.00 57.88 107 PRO A CA 1
ATOM 803 C C . PRO A 1 107 ? 3.705 15.423 -25.707 1.00 57.88 107 PRO A C 1
ATOM 805 O O . PRO A 1 107 ? 4.770 15.486 -25.098 1.00 57.88 107 PRO A O 1
ATOM 808 N N . LEU A 1 108 ? 3.287 16.348 -26.580 1.00 53.12 108 LEU A N 1
ATOM 809 C CA . LEU A 1 108 ? 4.025 17.531 -27.050 1.00 53.12 108 LEU A CA 1
ATOM 810 C C . LEU A 1 108 ? 5.031 18.105 -26.028 1.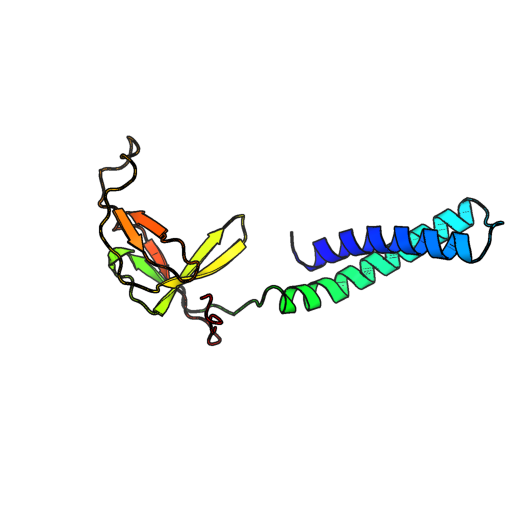00 53.12 108 LEU A C 1
ATOM 812 O O . LEU A 1 108 ? 4.681 18.267 -24.855 1.00 53.12 108 LEU A O 1
ATOM 816 N N . PRO A 1 109 ? 6.247 18.479 -26.470 1.00 51.31 109 PRO A N 1
ATOM 817 C CA . PRO A 1 109 ? 7.333 18.875 -25.584 1.00 51.31 109 PRO A CA 1
ATOM 818 C C . PRO A 1 109 ? 6.917 20.037 -24.680 1.00 51.31 109 PRO A C 1
ATOM 820 O O . PRO A 1 109 ? 6.458 21.086 -25.138 1.00 51.31 109 PRO A O 1
ATOM 823 N N . SER A 1 110 ? 7.108 19.852 -23.374 1.00 46.53 110 SER A N 1
ATOM 824 C CA . SER A 1 110 ? 7.136 20.963 -22.427 1.00 46.53 110 SER A CA 1
ATOM 825 C C . SER A 1 110 ? 8.263 21.919 -22.857 1.00 46.53 110 SER A C 1
ATOM 827 O O . SER A 1 110 ? 9.346 21.433 -23.184 1.00 46.53 110 SER A O 1
ATOM 829 N N . PRO A 1 111 ? 8.069 23.252 -22.870 1.00 51.88 111 PRO A N 1
ATOM 830 C CA . PRO A 1 111 ? 8.980 24.218 -23.508 1.00 51.88 111 PRO A CA 1
ATOM 831 C C . PRO A 1 111 ? 10.397 24.305 -22.907 1.00 51.88 111 PRO A C 1
ATOM 833 O O . PRO A 1 111 ? 11.199 25.124 -23.348 1.00 51.88 111 PRO A O 1
ATOM 836 N N . THR A 1 112 ? 10.709 23.493 -21.898 1.00 48.78 112 THR A N 1
ATOM 837 C CA . THR A 1 112 ? 11.991 23.452 -21.182 1.00 48.78 112 THR A CA 1
ATOM 838 C C . THR A 1 112 ? 12.747 22.127 -21.301 1.00 48.78 112 THR A C 1
ATOM 840 O O . THR A 1 112 ? 13.831 22.025 -20.734 1.00 48.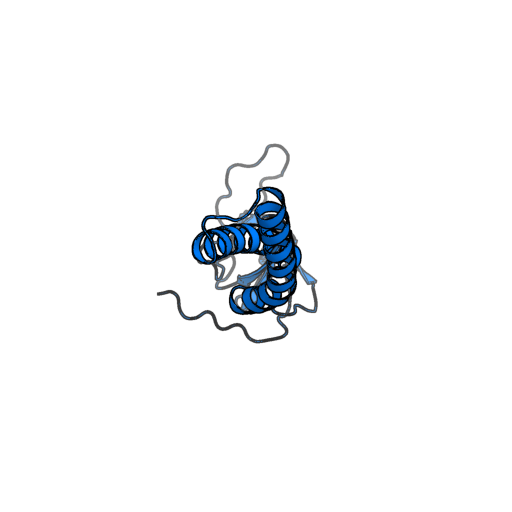78 112 THR A O 1
ATOM 843 N N . MET A 1 113 ? 12.225 21.127 -22.014 1.00 53.53 113 MET A N 1
ATOM 844 C CA . MET A 1 113 ? 12.958 19.892 -22.306 1.00 53.53 113 MET A CA 1
ATOM 845 C C . MET A 1 113 ? 13.160 19.796 -23.817 1.00 53.53 113 MET A C 1
ATOM 847 O O . MET A 1 113 ? 12.205 19.974 -24.577 1.00 53.53 113 MET A O 1
ATOM 851 N N . GLU A 1 114 ? 14.401 19.559 -24.253 1.00 51.66 114 GLU A N 1
ATOM 852 C CA . GLU A 1 114 ? 14.666 19.126 -25.628 1.00 51.66 114 GLU A CA 1
ATOM 853 C C . GLU A 1 114 ? 13.745 17.938 -25.939 1.00 51.66 114 GLU A C 1
ATOM 855 O O . GLU A 1 114 ? 13.327 17.221 -25.027 1.00 51.66 114 GLU A O 1
ATOM 860 N N . ALA A 1 115 ? 13.311 17.808 -27.195 1.00 52.66 115 ALA A N 1
ATOM 861 C CA . ALA A 1 115 ? 12.360 16.783 -27.616 1.00 52.66 115 ALA A CA 1
ATOM 862 C C . ALA A 1 115 ? 13.012 15.393 -27.532 1.00 52.66 115 ALA A C 1
ATOM 864 O O . ALA A 1 115 ? 13.381 14.794 -28.541 1.00 52.66 115 ALA A O 1
ATOM 865 N N . ASP A 1 116 ? 13.178 14.908 -26.309 1.00 59.69 116 ASP A N 1
ATOM 866 C CA . ASP A 1 116 ? 13.800 13.643 -26.011 1.00 59.69 116 ASP A CA 1
ATOM 867 C C . ASP A 1 116 ? 12.776 12.558 -26.283 1.00 59.69 116 ASP A C 1
ATOM 869 O O . ASP A 1 116 ? 11.632 12.577 -25.812 1.00 59.69 116 ASP A O 1
ATOM 873 N N . GLN A 1 117 ? 13.205 11.629 -27.126 1.00 74.62 117 GLN A N 1
ATOM 874 C CA . GLN A 1 117 ? 12.443 10.472 -27.550 1.00 74.62 117 GLN A CA 1
ATOM 875 C C . GLN A 1 117 ? 11.746 9.853 -26.335 1.00 74.62 117 GLN A C 1
ATOM 877 O O . GLN A 1 117 ? 12.358 9.599 -25.297 1.00 74.62 117 GLN A O 1
ATOM 882 N N . THR A 1 118 ? 10.436 9.668 -26.440 1.00 83.38 118 THR A N 1
ATOM 883 C CA . THR A 1 118 ? 9.637 9.080 -25.370 1.00 83.38 118 THR A CA 1
ATOM 884 C C . THR A 1 118 ? 9.509 7.587 -25.629 1.00 83.38 118 THR A C 1
ATOM 886 O O . THR A 1 118 ? 9.417 7.153 -26.779 1.00 83.38 118 THR A O 1
ATOM 889 N N . ILE A 1 119 ? 9.514 6.791 -24.564 1.00 86.69 119 ILE A N 1
ATOM 890 C CA . ILE A 1 119 ? 9.282 5.355 -24.654 1.00 86.69 119 ILE A CA 1
ATOM 891 C C . ILE A 1 119 ? 8.069 4.953 -23.824 1.00 86.69 119 ILE A C 1
ATOM 893 O O . ILE A 1 119 ? 7.806 5.500 -22.753 1.00 86.69 119 ILE A O 1
ATOM 897 N N . SER A 1 120 ? 7.329 3.987 -24.348 1.00 89.19 120 SER A N 1
ATOM 898 C CA . SER A 1 120 ? 6.208 3.320 -23.711 1.00 89.19 120 SER A CA 1
ATOM 899 C C . SER A 1 120 ? 6.690 1.986 -23.160 1.00 89.19 120 SER A C 1
ATOM 901 O O . SER A 1 120 ? 7.246 1.169 -23.893 1.00 89.19 120 SER A O 1
ATOM 903 N N . ILE A 1 121 ? 6.512 1.769 -21.862 1.00 91.25 121 ILE A N 1
ATOM 904 C CA . ILE A 1 121 ? 6.949 0.568 -21.153 1.00 91.25 121 ILE A CA 1
ATOM 905 C C . ILE A 1 121 ? 5.695 -0.203 -20.734 1.00 91.25 121 ILE A C 1
ATOM 907 O O . ILE A 1 121 ? 4.984 0.242 -19.824 1.00 91.25 121 ILE A O 1
ATOM 911 N N . PRO A 1 122 ? 5.403 -1.357 -21.357 1.00 90.81 122 PRO A N 1
ATOM 912 C CA . PRO A 1 122 ? 4.335 -2.233 -20.902 1.00 90.81 122 PRO A CA 1
ATOM 913 C C . PRO A 1 122 ? 4.645 -2.741 -19.490 1.00 90.81 122 PRO A C 1
ATOM 915 O O . PRO A 1 122 ? 5.735 -3.263 -19.233 1.00 90.81 122 PRO A O 1
ATOM 918 N N . VAL A 1 123 ? 3.692 -2.592 -18.568 1.00 91.56 123 VAL A N 1
ATOM 919 C CA . VAL A 1 123 ? 3.834 -3.028 -17.173 1.00 91.56 123 VAL A CA 1
ATOM 920 C C . VAL A 1 123 ? 2.647 -3.860 -16.698 1.00 91.56 123 VAL A C 1
ATOM 922 O O . VAL A 1 123 ? 1.573 -3.863 -17.300 1.00 91.56 123 VAL A O 1
ATOM 925 N N . SER A 1 124 ? 2.831 -4.562 -15.581 1.00 87.75 124 SER A N 1
ATOM 926 C CA . SER A 1 124 ? 1.864 -5.513 -15.021 1.00 87.75 124 SER A CA 1
ATOM 927 C C . SER A 1 124 ? 0.537 -4.904 -14.559 1.00 87.75 124 SER A C 1
ATOM 929 O O . SER A 1 124 ? -0.411 -5.639 -14.308 1.00 87.75 124 SER A O 1
ATOM 931 N N . THR A 1 125 ? 0.432 -3.576 -14.465 1.00 84.25 125 THR A N 1
ATOM 932 C CA . THR A 1 125 ? -0.828 -2.880 -14.155 1.00 84.25 125 THR A CA 1
ATOM 933 C C . THR A 1 125 ? -1.784 -2.807 -15.349 1.00 84.25 125 THR A C 1
ATOM 935 O O . THR A 1 125 ? -2.913 -2.353 -15.183 1.00 84.25 125 THR A O 1
ATOM 938 N N . GLY A 1 126 ? -1.342 -3.206 -16.548 1.00 83.62 126 GLY A N 1
ATOM 939 C CA . GLY A 1 126 ? -2.112 -3.116 -17.792 1.00 83.62 126 GLY A CA 1
ATOM 940 C C . GLY A 1 126 ? -2.093 -1.731 -18.447 1.00 83.62 126 GLY A C 1
ATOM 941 O O . GLY A 1 126 ? -2.505 -1.600 -19.596 1.00 83.62 126 GLY A O 1
ATOM 942 N N . TYR A 1 127 ? -1.570 -0.712 -17.760 1.00 85.94 127 TYR A N 1
ATOM 943 C CA . TYR A 1 127 ? -1.407 0.640 -18.294 1.00 85.94 127 TYR A CA 1
ATOM 944 C C . TYR A 1 127 ? 0.076 0.907 -18.547 1.00 85.94 127 TYR A C 1
ATOM 946 O O . TYR A 1 127 ? 0.843 0.905 -17.582 1.00 85.94 127 TYR A O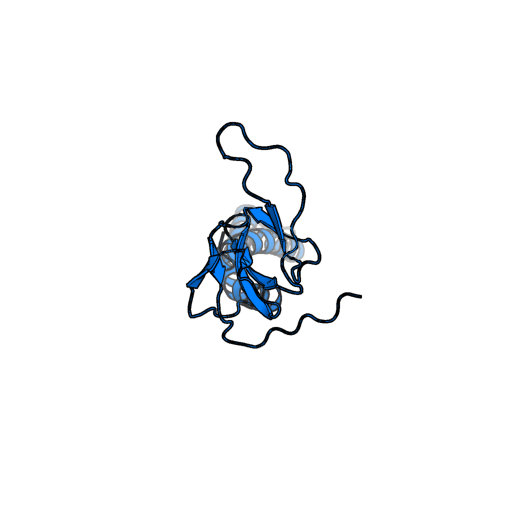 1
ATOM 954 N N . PRO A 1 128 ? 0.504 1.127 -19.802 1.00 87.31 128 PRO A N 1
ATOM 955 C CA . PRO A 1 128 ? 1.907 1.372 -20.092 1.00 87.31 128 PRO A CA 1
ATOM 956 C C . PRO A 1 128 ? 2.377 2.691 -19.472 1.00 87.31 128 PRO A C 1
ATOM 958 O O . PRO A 1 128 ? 1.633 3.671 -19.402 1.00 87.31 128 PRO A O 1
ATOM 961 N N . ILE A 1 129 ? 3.632 2.713 -19.034 1.00 87.94 129 ILE A N 1
ATOM 962 C CA . ILE A 1 129 ? 4.287 3.915 -18.518 1.00 87.94 129 ILE A CA 1
ATOM 963 C C . ILE A 1 129 ? 4.962 4.622 -19.688 1.00 87.94 129 ILE A C 1
ATOM 965 O O . ILE A 1 129 ? 5.758 4.009 -20.390 1.00 87.94 129 ILE A O 1
ATOM 969 N N . VAL A 1 130 ? 4.671 5.908 -19.875 1.00 87.81 130 VAL A N 1
ATOM 970 C CA . VAL A 1 130 ? 5.220 6.716 -20.970 1.00 87.81 130 VAL A CA 1
ATOM 971 C C . VAL A 1 130 ? 6.147 7.776 -20.386 1.00 87.81 130 VAL A C 1
ATOM 973 O O . VAL A 1 130 ? 5.685 8.675 -19.685 1.00 87.81 130 VAL A O 1
ATOM 976 N N . ILE A 1 131 ? 7.451 7.643 -20.628 1.00 87.12 131 ILE A N 1
ATOM 977 C CA . ILE A 1 131 ? 8.499 8.489 -20.030 1.00 87.12 131 ILE A CA 1
ATOM 978 C C . ILE A 1 131 ? 9.674 8.713 -20.997 1.00 87.12 131 ILE A C 1
ATOM 980 O O . ILE A 1 131 ? 9.824 7.948 -21.952 1.00 87.12 131 ILE A O 1
ATOM 984 N N . PRO A 1 132 ? 10.511 9.748 -20.781 1.00 86.50 132 PRO A N 1
ATOM 985 C CA . PRO A 1 132 ? 11.689 9.997 -21.614 1.00 86.50 132 PRO A CA 1
ATOM 986 C C . PRO A 1 132 ? 12.670 8.816 -21.621 1.00 86.50 132 PRO A C 1
ATOM 988 O O . PRO A 1 132 ? 12.812 8.115 -20.616 1.00 86.50 132 PRO A O 1
ATOM 991 N N . VAL A 1 133 ? 13.363 8.623 -22.746 1.00 83.06 133 VAL A N 1
ATOM 992 C CA . VAL A 1 133 ? 14.284 7.499 -23.015 1.00 83.06 133 VAL A CA 1
ATOM 993 C C . VAL A 1 133 ? 15.507 7.434 -22.087 1.00 83.06 133 VAL A C 1
ATOM 995 O O . VAL A 1 133 ? 16.014 6.347 -21.805 1.00 83.06 133 VAL A O 1
ATOM 998 N N . ASP A 1 134 ? 15.974 8.587 -21.609 1.00 83.19 134 ASP A N 1
ATOM 999 C CA . ASP A 1 134 ? 17.131 8.707 -20.713 1.00 83.19 134 ASP A CA 1
ATOM 1000 C C . ASP A 1 134 ? 16.713 8.983 -19.259 1.00 83.19 134 ASP A C 1
ATOM 1002 O O . ASP A 1 134 ? 17.544 9.292 -18.405 1.00 83.19 134 ASP A O 1
ATOM 1006 N N . PHE A 1 135 ? 15.419 8.857 -18.948 1.00 85.31 135 PHE A N 1
ATOM 1007 C CA . PHE A 1 135 ? 14.955 8.947 -17.570 1.00 85.31 135 PHE A CA 1
ATOM 1008 C C . PHE A 1 135 ? 15.486 7.749 -16.770 1.00 85.31 135 PHE A C 1
ATOM 1010 O O . PHE A 1 135 ? 15.402 6.605 -17.215 1.00 85.31 135 PHE A O 1
ATOM 1017 N N . GLU A 1 136 ? 16.035 7.989 -15.581 1.00 88.75 136 GLU A N 1
ATOM 1018 C CA . GLU A 1 136 ? 16.494 6.912 -14.705 1.00 88.75 136 GLU A CA 1
ATOM 1019 C C . GLU A 1 136 ? 15.342 6.415 -13.832 1.00 88.75 136 GLU A C 1
ATOM 1021 O O . GLU A 1 136 ? 14.770 7.159 -13.032 1.00 88.75 136 GLU A O 1
ATOM 1026 N N . VAL A 1 137 ? 15.019 5.128 -13.952 1.00 88.31 137 VAL A N 1
ATOM 1027 C CA . VAL A 1 137 ? 14.065 4.458 -13.065 1.00 88.31 137 VAL A CA 1
ATOM 1028 C C . VAL A 1 137 ? 14.788 3.556 -12.078 1.00 88.31 137 VAL A C 1
ATOM 1030 O O . VAL A 1 137 ? 15.809 2.941 -12.383 1.00 88.31 137 VAL A O 1
ATOM 1033 N N . THR A 1 138 ? 14.232 3.440 -10.876 1.00 91.81 138 THR A N 1
ATOM 1034 C CA . THR A 1 138 ? 14.775 2.548 -9.852 1.00 91.81 138 THR A CA 1
ATOM 1035 C C . THR A 1 138 ? 14.265 1.134 -10.081 1.00 91.81 138 THR A C 1
ATOM 1037 O O . THR A 1 138 ? 13.100 0.836 -9.808 1.00 91.81 138 THR A O 1
ATOM 1040 N N . VAL A 1 139 ? 15.151 0.251 -10.534 1.00 92.38 139 VAL A N 1
ATOM 1041 C CA . VAL A 1 139 ? 14.896 -1.189 -10.588 1.00 92.38 139 VAL A CA 1
ATOM 1042 C C . VAL A 1 139 ? 15.236 -1.806 -9.235 1.00 92.38 139 VAL A C 1
ATOM 1044 O O . VAL A 1 139 ? 16.243 -1.457 -8.616 1.00 92.38 139 VAL A O 1
ATOM 1047 N N . ILE A 1 140 ? 14.394 -2.725 -8.782 1.00 93.62 140 ILE A N 1
ATOM 1048 C CA . ILE A 1 140 ? 14.522 -3.445 -7.516 1.00 93.62 140 ILE A CA 1
ATOM 1049 C C . ILE A 1 140 ? 14.431 -4.951 -7.750 1.00 93.62 140 ILE A C 1
ATOM 1051 O O . ILE A 1 140 ? 13.876 -5.404 -8.752 1.00 93.62 140 ILE A O 1
ATOM 1055 N N . ASP A 1 141 ? 14.924 -5.722 -6.790 1.00 91.00 141 ASP A N 1
ATOM 1056 C CA . ASP A 1 141 ? 14.681 -7.157 -6.715 1.00 91.00 141 ASP A CA 1
ATOM 1057 C C . ASP A 1 141 ? 13.670 -7.418 -5.588 1.00 91.00 141 ASP A C 1
ATOM 1059 O O . ASP A 1 141 ? 13.781 -6.850 -4.498 1.00 91.00 141 ASP A O 1
ATOM 1063 N N . LEU A 1 142 ? 12.656 -8.248 -5.841 1.00 88.00 142 LEU A N 1
ATOM 1064 C CA . LEU A 1 142 ? 11.696 -8.642 -4.809 1.00 88.00 142 LEU A CA 1
ATOM 1065 C C . LEU A 1 142 ? 12.247 -9.812 -3.990 1.00 88.00 142 LEU A C 1
ATOM 1067 O O . LEU A 1 142 ? 12.810 -10.755 -4.543 1.00 88.00 142 LEU A O 1
ATOM 1071 N N . ALA A 1 143 ? 12.052 -9.766 -2.673 1.00 85.00 143 ALA A N 1
ATOM 1072 C CA . ALA A 1 143 ? 12.472 -10.820 -1.750 1.00 85.00 143 ALA A CA 1
ATOM 1073 C C . ALA A 1 143 ? 11.692 -12.131 -1.947 1.00 85.00 143 ALA A C 1
ATOM 1075 O O . ALA A 1 143 ? 12.193 -13.205 -1.623 1.00 85.00 143 ALA A O 1
ATOM 1076 N N . GLU A 1 144 ? 10.475 -12.039 -2.483 1.00 82.31 144 GLU A N 1
ATOM 1077 C CA . GLU A 1 144 ? 9.590 -13.172 -2.730 1.00 82.31 144 GLU A CA 1
ATOM 1078 C C . GLU A 1 144 ? 9.008 -13.092 -4.150 1.00 82.31 144 GLU A C 1
ATOM 1080 O O . GLU A 1 144 ? 8.754 -11.990 -4.653 1.00 82.31 144 GLU A O 1
ATOM 1085 N N . PRO A 1 145 ? 8.783 -14.238 -4.818 1.00 77.56 145 PRO A N 1
ATOM 1086 C CA . PRO A 1 145 ? 8.144 -14.261 -6.124 1.00 77.56 145 PRO A CA 1
ATOM 1087 C C . PRO A 1 145 ? 6.676 -13.845 -6.000 1.00 77.56 145 PRO A C 1
ATOM 1089 O O . PRO A 1 145 ? 5.887 -14.479 -5.302 1.00 77.56 145 PRO A O 1
ATOM 1092 N N . VAL A 1 146 ? 6.292 -12.798 -6.726 1.00 74.94 146 VAL A N 1
ATOM 1093 C CA . VAL A 1 146 ? 4.901 -12.344 -6.809 1.00 74.94 146 VAL A CA 1
ATOM 1094 C C . VAL A 1 146 ? 4.274 -12.935 -8.064 1.00 74.94 146 VAL A C 1
ATOM 1096 O O . VAL A 1 146 ? 4.684 -12.622 -9.180 1.00 74.94 146 VAL A O 1
ATOM 1099 N N . SER A 1 147 ? 3.281 -13.806 -7.885 1.00 68.06 147 SER A N 1
ATOM 1100 C CA . SER A 1 1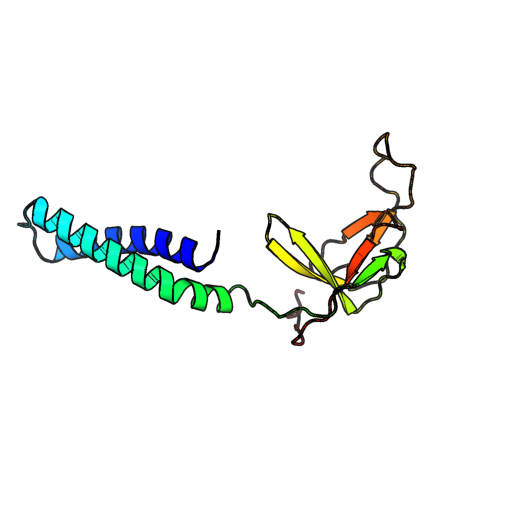47 ? 2.440 -14.268 -8.986 1.00 68.06 147 SER A CA 1
ATOM 1101 C C . SER A 1 147 ? 1.326 -13.253 -9.204 1.00 68.06 147 SER A C 1
ATOM 1103 O O . SER A 1 147 ? 0.505 -13.013 -8.318 1.00 68.06 147 SER A O 1
ATOM 1105 N N . PHE A 1 148 ? 1.285 -12.660 -10.392 1.00 62.69 148 PHE A N 1
ATOM 1106 C CA . PHE A 1 148 ? 0.079 -11.997 -10.857 1.00 62.69 148 PHE A CA 1
ATOM 1107 C C . PHE A 1 148 ? -0.921 -13.106 -11.169 1.00 62.69 148 PHE A C 1
ATOM 1109 O O . PHE A 1 148 ? -0.731 -13.860 -12.123 1.00 62.69 148 PHE A O 1
ATOM 1116 N N . ALA A 1 149 ? -1.948 -13.268 -10.333 1.00 49.00 149 ALA A N 1
ATOM 1117 C CA . ALA A 1 149 ? -3.092 -14.076 -10.724 1.00 49.00 149 ALA A CA 1
ATOM 1118 C C . ALA A 1 149 ? -3.598 -13.489 -12.043 1.00 49.00 149 ALA A C 1
ATOM 1120 O O . ALA A 1 149 ? -3.940 -12.309 -12.071 1.00 49.00 149 ALA A O 1
ATOM 1121 N N . ASN A 1 150 ? -3.539 -14.284 -13.115 1.00 36.78 150 ASN A N 1
ATOM 1122 C CA . ASN A 1 150 ? -3.922 -13.903 -14.471 1.00 36.78 150 ASN A CA 1
ATOM 1123 C C . ASN A 1 150 ? -5.204 -13.063 -14.441 1.00 36.78 150 ASN A C 1
ATOM 1125 O O . ASN A 1 150 ? -6.294 -13.605 -14.251 1.00 36.78 150 ASN A O 1
ATOM 1129 N N . THR A 1 151 ? -5.078 -11.748 -14.599 1.00 35.97 151 THR A N 1
ATOM 1130 C CA . THR A 1 151 ? -6.213 -10.920 -14.985 1.00 35.97 151 THR A CA 1
ATOM 1131 C C . THR A 1 151 ? -6.471 -11.249 -16.456 1.00 35.97 151 THR A C 1
ATOM 1133 O O . THR A 1 151 ? -5.537 -11.097 -17.248 1.00 35.97 151 THR A O 1
ATOM 1136 N N . PRO A 1 152 ? -7.646 -11.802 -16.803 1.00 35.59 152 PRO A N 1
ATOM 1137 C CA . PRO A 1 152 ? -8.001 -12.105 -18.187 1.00 35.59 152 PRO A CA 1
ATOM 1138 C C . PRO A 1 152 ? -8.051 -10.850 -19.062 1.00 35.59 152 PRO A C 1
ATOM 1140 O O . PRO A 1 152 ? -8.291 -9.749 -18.511 1.00 35.59 152 PRO A O 1
#